Protein AF-A0A6A3RHD6-F1 (afdb_monomer)

Solvent-accessible surface area (backbone atoms only — not comparable to full-atom values): 4626 Å² total; per-residue (Å²): 86,46,68,55,15,43,50,48,28,50,60,61,60,42,48,1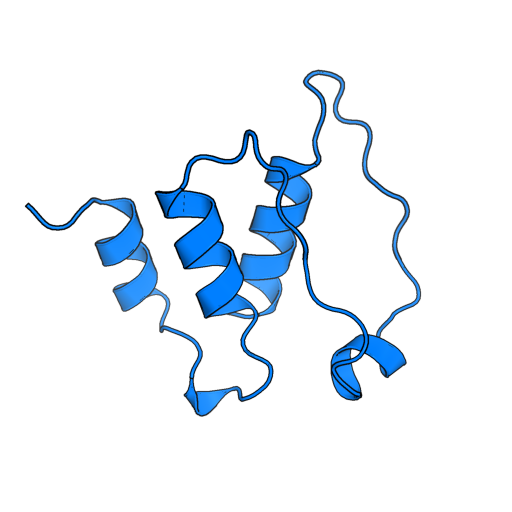02,83,62,57,72,77,75,89,71,95,47,65,68,38,43,75,70,59,77,47,70,81,64,69,60,91,83,44,57,65,67,59,45,53,52,24,54,38,18,51,38,82,56,71,87,69,31,57,52,72,73,53,48,50,49,62,69,75,49,80,128

Organism: NCBI:txid53985

Foldseek 3Di:
DLVVLLVLLQVQVQDPVRDGDPPDPPPPCLLVVVDFRDHDPPPDPLSRVLSVQCSDSPPVSRDDPVVSVDSVVDDD

Sequence (76 aa):
MYSFGVVLSELDALTPEGKKPKPFHILSDVVSGILRPRFSDECPQRIRSIGLACCQHDPARRPTAAQVVRMLEGAD

Nearest PDB structures (foldseek):
  6hh1-assembly1_A  TM=7.431E-01  e=2.343E-02  Homo sapiens
  5cf4-assembly1_A  TM=6.784E-01  e=6.224E-02  Homo sapiens
  5cf4-assembly2_B  TM=6.209E-01  e=4.059E-02  Homo sapiens
  8pqk-assembly1_A  TM=7.329E-01  e=2.386E-01  Homo sapiens
  3zep-assembly3_C  TM=6.702E-01  e=1.758E-01  Homo sapiens

Secondary structure (DSSP, 8-state):
-HHHHHHHHHHHH--TT--PPP----HHHHHTTS------SSS-HHHHHHHHHHT-SSGGGSPPHHHHHHHHH---

Radius of gyration: 12.89 Å; Cα contacts (8 Å, |Δi|>4): 69; chains: 1; bounding box: 31×33×25 Å

pLDDT: mean 81.44, std 15.31, range [42.06, 97.81]

Structure (mmCIF, N/CA/C/O backbone):
data_AF-A0A6A3RHD6-F1
#
_entry.id   AF-A0A6A3RHD6-F1
#
loop_
_atom_site.group_PDB
_atom_site.id
_atom_site.type_symbol
_atom_site.label_atom_id
_atom_site.label_alt_id
_atom_site.label_comp_id
_atom_site.label_asym_id
_atom_site.label_entity_id
_atom_site.label_seq_id
_atom_site.pdbx_PDB_ins_code
_atom_site.Cartn_x
_atom_site.Cartn_y
_atom_site.Cartn_z
_atom_site.occupancy
_atom_site.B_iso_or_equiv
_atom_site.auth_seq_id
_atom_site.auth_comp_id
_atom_site.auth_asym_id
_atom_site.auth_atom_id
_atom_site.pdbx_PDB_model_num
ATOM 1 N N . MET A 1 1 ? -1.845 2.607 -8.901 1.00 94.88 1 MET A N 1
ATOM 2 C CA . MET A 1 1 ? -1.855 1.928 -7.584 1.00 94.88 1 MET A CA 1
ATOM 3 C C . MET A 1 1 ? -0.923 2.582 -6.581 1.00 94.88 1 MET A C 1
ATOM 5 O O . MET A 1 1 ? -1.418 2.958 -5.535 1.00 94.88 1 MET A O 1
ATOM 9 N N . TYR A 1 2 ? 0.354 2.834 -6.897 1.00 92.00 2 TYR A N 1
ATOM 10 C CA . TYR A 1 2 ? 1.236 3.593 -5.989 1.00 92.00 2 TYR A CA 1
ATOM 11 C C . TYR A 1 2 ? 0.625 4.929 -5.541 1.00 92.00 2 TYR A C 1
ATOM 13 O O . TYR A 1 2 ? 0.505 5.179 -4.349 1.00 92.00 2 TYR A O 1
ATOM 21 N N . SER A 1 3 ? 0.114 5.725 -6.488 1.00 90.75 3 SER A N 1
ATOM 22 C CA . SER A 1 3 ? -0.572 6.990 -6.185 1.00 90.75 3 SER A CA 1
ATOM 23 C C . SER A 1 3 ? -1.775 6.818 -5.254 1.00 90.75 3 SER A C 1
ATOM 25 O O . SER A 1 3 ? -2.029 7.679 -4.427 1.00 90.75 3 SER A O 1
ATOM 27 N N . PHE A 1 4 ? -2.491 5.694 -5.342 1.00 94.00 4 PHE A N 1
ATOM 28 C CA . PHE A 1 4 ? -3.597 5.402 -4.430 1.00 94.00 4 PHE A CA 1
ATOM 29 C C . PHE A 1 4 ? -3.094 5.132 -3.006 1.00 94.00 4 PHE A C 1
ATOM 31 O O . PHE A 1 4 ? -3.660 5.648 -2.052 1.00 94.00 4 PHE A O 1
ATOM 38 N N . GLY A 1 5 ? -1.991 4.394 -2.852 1.00 92.62 5 GLY A N 1
ATOM 39 C CA . GLY A 1 5 ? -1.365 4.196 -1.543 1.00 92.62 5 GLY A CA 1
ATOM 40 C C . GLY A 1 5 ? -0.817 5.493 -0.929 1.00 92.62 5 GLY A C 1
ATOM 41 O O . GLY A 1 5 ? -0.906 5.666 0.283 1.00 92.62 5 GLY A O 1
ATOM 42 N N . VAL A 1 6 ? -0.331 6.431 -1.753 1.00 88.94 6 VAL A N 1
ATOM 43 C CA . VAL A 1 6 ? 0.026 7.792 -1.306 1.00 88.94 6 VAL A CA 1
ATOM 44 C C . VAL A 1 6 ? -1.209 8.528 -0.786 1.00 88.94 6 VAL A C 1
ATOM 46 O O . VAL A 1 6 ? -1.180 9.015 0.339 1.00 88.94 6 VAL A O 1
ATOM 49 N N . VAL A 1 7 ? -2.317 8.526 -1.534 1.00 89.56 7 VAL A N 1
ATOM 50 C CA . VAL A 1 7 ? -3.584 9.129 -1.081 1.00 89.56 7 VAL A CA 1
ATOM 51 C C . VAL A 1 7 ? -4.050 8.521 0.245 1.00 89.56 7 VAL A C 1
ATOM 53 O O . VAL A 1 7 ? -4.434 9.258 1.144 1.00 89.56 7 VAL A O 1
ATOM 56 N N . LEU A 1 8 ? -3.964 7.197 0.418 1.00 90.50 8 LEU A N 1
ATOM 57 C CA . LEU A 1 8 ? -4.301 6.560 1.697 1.00 90.50 8 LEU A CA 1
ATOM 58 C C . LEU A 1 8 ? -3.403 7.035 2.848 1.00 90.50 8 LEU A C 1
ATOM 60 O O . LEU A 1 8 ? -3.904 7.241 3.948 1.00 90.50 8 LEU A O 1
ATOM 64 N N . SER A 1 9 ? -2.102 7.226 2.610 1.00 87.62 9 SER A N 1
ATOM 65 C CA . SER A 1 9 ? -1.195 7.762 3.638 1.00 87.62 9 SER A CA 1
ATOM 66 C C . SER A 1 9 ? -1.464 9.229 3.967 1.00 87.62 9 SER A C 1
ATOM 68 O O . SER A 1 9 ? -1.310 9.647 5.108 1.00 87.62 9 SER A O 1
ATOM 70 N N . GLU A 1 10 ? -1.898 10.018 2.981 1.00 86.38 10 GLU A N 1
ATOM 71 C CA . GLU A 1 10 ? -2.307 11.401 3.210 1.00 86.38 10 GLU A CA 1
ATOM 72 C C . GLU A 1 10 ? -3.578 11.444 4.052 1.00 86.38 10 GLU A C 1
ATOM 74 O O . GLU A 1 10 ? -3.622 12.198 5.016 1.00 86.38 10 GLU A O 1
ATOM 79 N N . LEU A 1 11 ? -4.572 10.608 3.728 1.00 86.62 11 LEU A N 1
ATOM 80 C CA . LEU A 1 11 ? -5.817 10.491 4.488 1.00 86.62 11 LEU A CA 1
ATOM 81 C C . LEU A 1 11 ? -5.577 10.075 5.942 1.00 86.62 11 LEU A C 1
ATOM 83 O O . LEU A 1 11 ? -6.223 10.610 6.834 1.00 86.62 11 LEU A O 1
ATOM 87 N N . ASP A 1 12 ? -4.644 9.156 6.173 1.00 85.31 12 ASP A N 1
ATOM 88 C CA . ASP A 1 12 ? -4.234 8.733 7.512 1.00 85.31 12 ASP A CA 1
ATOM 89 C C . ASP A 1 12 ? -3.546 9.856 8.312 1.00 85.31 12 ASP A C 1
ATOM 91 O O . ASP A 1 12 ? -3.751 9.988 9.514 1.00 85.31 12 ASP A O 1
ATOM 95 N N . ALA A 1 13 ? -2.771 10.710 7.638 1.00 78.69 13 ALA A N 1
ATOM 96 C CA . ALA A 1 13 ? -2.100 11.852 8.254 1.00 78.69 13 ALA A CA 1
ATOM 97 C C . ALA A 1 13 ? -3.002 13.090 8.428 1.00 78.69 13 ALA A C 1
ATOM 99 O O . ALA A 1 13 ? -2.568 14.082 9.024 1.00 78.69 13 ALA A O 1
ATOM 100 N N . LEU A 1 14 ? -4.230 13.081 7.892 1.00 75.25 14 LEU A N 1
ATOM 101 C CA . LEU A 1 14 ? -5.160 14.192 8.064 1.00 75.25 14 LEU A CA 1
ATOM 102 C C . LEU A 1 14 ? -5.658 14.228 9.508 1.00 75.25 14 LEU A C 1
ATOM 104 O O . LEU A 1 14 ? -6.346 13.328 9.984 1.00 75.25 14 LEU A O 1
ATOM 108 N N . THR A 1 15 ? -5.384 15.339 10.186 1.00 63.06 15 THR A N 1
ATOM 109 C CA . THR A 1 15 ? -6.127 15.688 11.396 1.00 63.06 15 THR A CA 1
ATOM 110 C C . THR A 1 15 ? -7.577 16.036 11.023 1.00 63.06 15 THR A C 1
ATOM 112 O O . THR A 1 15 ? -7.832 16.428 9.879 1.00 63.06 1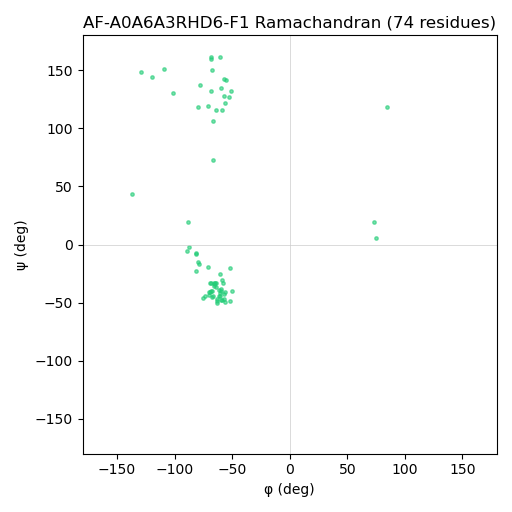5 THR A O 1
ATOM 115 N N . PRO A 1 16 ? -8.540 15.981 11.966 1.00 60.59 16 PRO A N 1
ATOM 116 C CA . PRO A 1 16 ? -9.925 16.423 11.734 1.00 60.59 16 PRO A CA 1
ATOM 117 C C . PRO A 1 16 ? -10.041 17.848 11.155 1.00 60.59 16 PRO A C 1
ATOM 119 O O . PRO A 1 16 ? -11.044 18.207 10.549 1.00 60.59 16 PRO A O 1
ATOM 122 N N . GLU A 1 17 ? -8.990 18.653 11.324 1.00 60.59 17 GLU A N 1
ATOM 123 C CA . GLU A 1 17 ? -8.853 20.037 10.865 1.00 60.59 17 GLU A CA 1
ATOM 124 C C . GLU A 1 17 ? -8.295 20.163 9.431 1.00 60.59 17 GLU A C 1
ATOM 126 O O . GLU A 1 17 ? -8.142 21.272 8.919 1.00 60.59 17 GLU A O 1
ATOM 13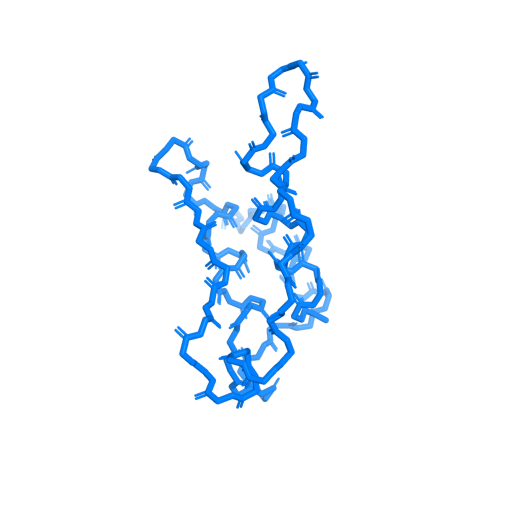1 N N . GLY A 1 18 ? -7.955 19.054 8.766 1.00 57.31 18 GLY A N 1
ATOM 132 C CA . GLY A 1 18 ? -7.545 19.040 7.360 1.00 57.31 18 GLY A CA 1
ATOM 133 C C . GLY A 1 18 ? -6.143 19.596 7.077 1.00 57.31 18 GLY A C 1
ATOM 134 O O . GLY A 1 18 ? -5.852 19.968 5.934 1.00 57.31 18 GLY A O 1
ATOM 135 N N . LYS A 1 19 ? -5.255 19.681 8.079 1.00 53.81 19 LYS A N 1
ATOM 136 C CA . LYS A 1 19 ? -3.872 20.139 7.863 1.00 53.81 19 LYS A CA 1
ATOM 137 C C . LYS A 1 19 ? -3.116 19.127 7.003 1.00 53.81 19 LYS A C 1
ATOM 139 O O . LYS A 1 19 ? -2.721 18.064 7.467 1.00 53.81 19 LYS A O 1
ATOM 144 N N . LYS A 1 20 ? -2.893 19.490 5.740 1.00 55.41 20 LYS A N 1
ATOM 145 C CA . LYS A 1 20 ? -2.097 18.696 4.803 1.00 55.41 20 LYS A CA 1
ATOM 146 C C . LYS A 1 20 ? -0.622 18.711 5.224 1.00 55.41 20 LYS A C 1
ATOM 148 O O . LYS A 1 20 ? -0.080 19.802 5.439 1.00 55.41 20 LYS A O 1
ATOM 153 N N . PRO A 1 21 ? 0.066 17.559 5.288 1.00 54.12 21 PRO A N 1
ATOM 154 C CA . PRO A 1 21 ? 1.523 17.560 5.289 1.00 54.12 21 PRO A CA 1
ATOM 155 C C . PRO A 1 21 ? 2.025 18.273 4.020 1.00 54.12 21 PRO A C 1
ATOM 157 O O . PRO A 1 21 ? 1.398 18.205 2.960 1.00 54.12 21 PRO A O 1
ATOM 160 N N . LYS A 1 22 ? 3.118 19.038 4.141 1.00 54.81 22 LYS A N 1
ATOM 161 C CA . LYS A 1 22 ? 3.657 19.838 3.029 1.00 54.81 22 LYS A CA 1
ATOM 162 C C . LYS A 1 22 ? 3.932 18.941 1.812 1.00 54.81 22 LYS A C 1
ATOM 164 O O . LYS A 1 22 ? 4.431 17.832 2.005 1.00 54.81 22 LYS A O 1
ATOM 169 N N . PRO A 1 23 ? 3.674 19.417 0.578 1.00 54.34 23 PRO A N 1
ATOM 170 C CA . PRO A 1 23 ? 4.034 18.673 -0.616 1.00 54.34 23 PRO A CA 1
ATOM 171 C C . PRO A 1 23 ? 5.544 18.441 -0.610 1.00 54.34 23 PRO A C 1
ATOM 173 O O . PRO A 1 23 ? 6.359 19.364 -0.605 1.00 54.34 23 PRO A O 1
ATOM 176 N N . PHE A 1 24 ? 5.893 17.172 -0.519 1.00 55.19 24 PHE A N 1
ATOM 177 C CA . PHE A 1 24 ? 7.250 16.696 -0.402 1.00 55.19 24 PHE A CA 1
ATOM 178 C C . PHE A 1 24 ? 7.888 16.701 -1.803 1.00 55.19 24 PHE A C 1
ATOM 180 O O . PHE A 1 24 ? 7.425 16.003 -2.703 1.00 55.19 24 PHE A O 1
ATOM 187 N N . HIS A 1 25 ? 8.954 17.484 -2.004 1.00 50.16 25 HIS A N 1
ATOM 188 C CA . HIS A 1 25 ? 9.825 17.409 -3.188 1.00 50.16 25 HIS A CA 1
ATOM 189 C C . HIS A 1 25 ? 10.574 16.061 -3.196 1.00 50.16 25 HIS A C 1
ATOM 191 O O . HIS A 1 25 ? 11.744 16.014 -2.840 1.00 50.16 25 HIS A O 1
ATOM 197 N N . ILE A 1 26 ? 9.894 14.944 -3.495 1.00 64.06 26 ILE A N 1
ATOM 198 C CA . ILE A 1 26 ?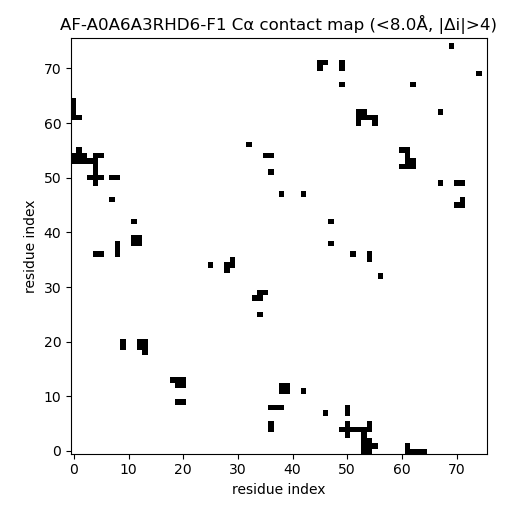 10.436 13.591 -3.253 1.00 64.06 26 ILE A CA 1
ATOM 199 C C . ILE A 1 26 ? 10.173 12.627 -4.419 1.00 64.06 26 ILE A C 1
ATOM 201 O O . ILE A 1 26 ? 9.797 11.473 -4.248 1.00 64.06 26 ILE A O 1
ATOM 205 N N . LEU A 1 27 ? 10.364 13.081 -5.656 1.00 63.38 27 LEU A N 1
ATOM 206 C CA . LEU A 1 27 ? 10.343 12.155 -6.794 1.00 63.38 27 LEU A CA 1
ATOM 207 C C . LEU A 1 27 ? 11.618 11.302 -6.838 1.00 63.38 27 LEU A C 1
ATOM 209 O O . LEU A 1 27 ? 11.521 10.087 -6.993 1.00 63.38 27 LEU A O 1
ATOM 213 N N . SER A 1 28 ? 12.797 11.902 -6.632 1.00 62.31 28 SER A N 1
ATOM 214 C CA . SER A 1 28 ? 14.078 11.180 -6.631 1.00 62.31 28 SER A CA 1
ATOM 215 C C . SER A 1 28 ? 14.138 10.106 -5.548 1.00 62.31 28 SER A C 1
ATOM 217 O O . SER A 1 28 ? 14.531 8.980 -5.844 1.00 62.31 28 SER A O 1
ATOM 219 N N . ASP A 1 29 ? 13.693 10.412 -4.325 1.00 66.00 29 ASP A N 1
ATOM 220 C CA . ASP A 1 29 ? 13.849 9.469 -3.211 1.00 66.00 29 ASP A CA 1
ATOM 221 C C . ASP A 1 29 ? 12.764 8.385 -3.211 1.00 66.00 29 ASP A C 1
ATOM 223 O O . ASP A 1 29 ? 12.974 7.292 -2.688 1.00 66.00 29 ASP A O 1
ATOM 227 N N . VAL A 1 30 ? 11.614 8.642 -3.847 1.00 72.00 30 VAL A N 1
ATOM 228 C CA . VAL A 1 30 ? 10.614 7.603 -4.144 1.00 72.00 30 VAL A CA 1
ATOM 229 C C . VAL A 1 30 ? 11.137 6.650 -5.219 1.00 72.00 30 VAL A C 1
ATOM 231 O O . VAL A 1 30 ? 11.002 5.432 -5.081 1.00 72.00 30 VAL A O 1
ATOM 234 N N . VAL A 1 31 ? 11.769 7.18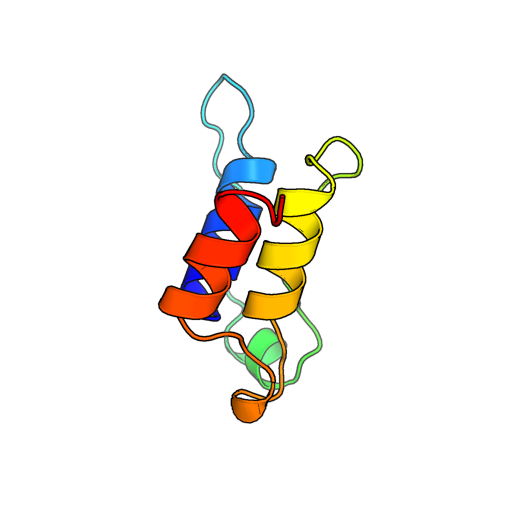7 -6.270 1.00 71.81 31 VAL A N 1
ATOM 235 C CA . VAL A 1 31 ? 12.375 6.385 -7.347 1.00 71.81 31 VAL A CA 1
ATOM 236 C C . VAL A 1 31 ? 13.588 5.600 -6.851 1.00 71.81 31 VAL A C 1
ATOM 238 O O . VAL A 1 31 ? 13.792 4.479 -7.300 1.00 71.81 31 VAL A O 1
ATOM 241 N N . SER A 1 32 ? 14.363 6.119 -5.899 1.00 74.19 32 SER A N 1
ATOM 242 C CA . SER A 1 32 ? 15.448 5.361 -5.260 1.00 74.19 32 SER A CA 1
ATOM 243 C C . SER A 1 32 ? 14.961 4.422 -4.148 1.00 74.19 32 SER A C 1
ATOM 245 O O . SER A 1 32 ? 15.736 3.619 -3.632 1.00 74.19 32 SER A O 1
ATOM 247 N N . GLY A 1 33 ? 13.680 4.498 -3.769 1.00 68.81 33 GLY A N 1
ATOM 248 C CA . GLY A 1 33 ? 13.074 3.680 -2.717 1.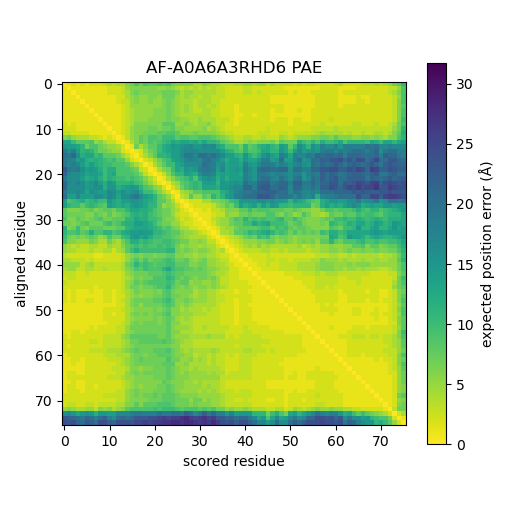00 68.81 33 GLY A CA 1
ATOM 249 C C . GLY A 1 33 ? 13.451 4.084 -1.287 1.00 68.81 33 GLY A C 1
ATOM 250 O O . GLY A 1 33 ? 13.055 3.387 -0.349 1.00 68.81 33 GLY A O 1
ATOM 251 N N . ILE A 1 34 ? 14.179 5.193 -1.125 1.00 69.62 34 ILE A N 1
ATOM 252 C CA . ILE A 1 34 ? 14.584 5.787 0.156 1.00 69.62 34 ILE A CA 1
ATOM 253 C C . ILE A 1 34 ? 13.366 6.345 0.902 1.00 69.62 34 ILE A C 1
ATOM 255 O O . ILE A 1 34 ? 13.248 6.168 2.116 1.00 69.62 34 ILE A O 1
ATOM 259 N N . LEU A 1 35 ? 12.427 6.970 0.185 1.00 69.19 35 LEU A N 1
ATOM 260 C CA . LEU A 1 35 ? 11.158 7.409 0.752 1.00 69.19 35 LEU A CA 1
ATOM 261 C C . LEU A 1 35 ? 10.034 6.438 0.383 1.00 69.19 35 LEU A C 1
ATOM 263 O O . LEU A 1 35 ? 9.801 6.142 -0.789 1.00 69.19 35 LEU A O 1
ATOM 267 N N . ARG A 1 36 ? 9.267 6.019 1.394 1.00 69.75 36 ARG A N 1
ATOM 268 C CA . ARG A 1 36 ? 7.978 5.348 1.212 1.00 69.75 36 ARG A CA 1
ATOM 269 C C . ARG A 1 36 ? 6.890 6.011 2.052 1.00 69.75 36 ARG A C 1
ATOM 271 O O . ARG A 1 36 ? 7.198 6.494 3.145 1.00 69.75 36 ARG A O 1
ATOM 278 N N . PRO A 1 37 ? 5.633 5.992 1.579 1.00 78.31 37 PRO A N 1
ATOM 279 C CA . PRO A 1 37 ? 4.479 6.377 2.377 1.00 78.31 37 PRO A CA 1
ATOM 280 C C . PRO A 1 37 ? 4.472 5.645 3.717 1.00 78.31 37 PRO A C 1
ATOM 282 O O . PRO A 1 37 ? 4.684 4.431 3.773 1.00 78.31 37 PRO A O 1
ATOM 285 N N . ARG A 1 38 ? 4.267 6.406 4.789 1.00 80.81 38 ARG A N 1
ATOM 286 C CA . ARG A 1 38 ? 4.149 5.895 6.154 1.00 80.81 38 ARG A CA 1
ATOM 287 C C . ARG A 1 38 ? 2.707 6.038 6.609 1.00 80.81 38 ARG A C 1
ATOM 289 O O . ARG A 1 38 ? 2.010 6.937 6.159 1.00 80.81 38 ARG A O 1
ATOM 296 N N . PHE A 1 39 ? 2.315 5.139 7.493 1.00 85.88 39 PHE A N 1
ATOM 297 C CA . PHE A 1 39 ? 1.021 5.143 8.153 1.00 85.88 39 PHE A CA 1
ATOM 298 C C . PHE A 1 39 ? 1.274 5.263 9.652 1.00 85.88 39 PHE A C 1
ATOM 300 O O . PHE A 1 39 ? 2.268 4.718 10.145 1.00 85.88 39 PHE A O 1
ATOM 307 N N . SER A 1 40 ? 0.399 5.988 10.330 1.00 85.94 40 SER A N 1
ATOM 308 C CA . SER A 1 40 ? 0.309 6.101 11.776 1.00 85.94 40 SER A CA 1
ATOM 309 C C . SER A 1 40 ? 0.038 4.734 12.412 1.00 85.94 40 SER A C 1
ATOM 311 O O . SER A 1 40 ? -0.392 3.783 11.742 1.00 85.94 40 SER A O 1
ATOM 313 N N . ASP A 1 41 ? 0.307 4.615 13.709 1.00 85.31 41 ASP A N 1
ATOM 314 C CA . ASP A 1 41 ? -0.006 3.388 14.444 1.00 85.31 41 ASP A CA 1
ATOM 315 C C . ASP A 1 41 ? -1.499 3.303 14.804 1.00 85.31 41 ASP A C 1
ATOM 317 O O . ASP A 1 41 ? -2.014 2.214 15.050 1.00 85.31 41 ASP A O 1
ATOM 321 N N . GLU A 1 42 ? -2.215 4.426 14.730 1.00 87.44 42 GLU A N 1
ATOM 322 C CA . GLU A 1 42 ? -3.664 4.540 14.883 1.00 87.44 42 GLU A CA 1
ATOM 323 C C . GLU A 1 42 ? -4.431 4.141 13.609 1.00 87.44 42 GLU A C 1
ATOM 325 O O . GLU A 1 42 ? -5.640 3.895 13.658 1.00 87.44 42 GLU A O 1
ATOM 330 N N . CYS A 1 43 ? -3.740 4.050 12.466 1.00 87.94 43 CYS A N 1
ATOM 331 C CA . CYS A 1 43 ? -4.321 3.645 11.193 1.00 87.94 43 CYS A CA 1
ATOM 332 C C . CYS A 1 43 ? -4.970 2.255 11.306 1.00 87.94 43 CYS A C 1
ATOM 334 O O . CYS A 1 43 ? -4.284 1.293 11.680 1.00 87.94 43 CYS A O 1
ATOM 336 N N . PRO A 1 44 ? -6.245 2.074 10.902 1.00 92.25 44 PRO A N 1
ATOM 337 C CA . PRO A 1 44 ? -6.861 0.755 10.884 1.00 92.25 44 PRO A CA 1
ATOM 338 C C . PRO A 1 44 ? -5.998 -0.244 10.108 1.00 92.25 44 PRO A C 1
ATOM 340 O O . PRO A 1 44 ? -5.656 -0.012 8.945 1.00 92.25 44 PRO A O 1
ATOM 343 N N . GLN A 1 45 ? -5.671 -1.379 10.736 1.00 91.44 45 GLN A N 1
ATOM 344 C CA . GLN A 1 45 ? -4.693 -2.344 10.215 1.00 91.44 45 GLN A CA 1
ATOM 345 C C . GLN A 1 45 ? -4.959 -2.730 8.752 1.00 91.44 45 GLN A C 1
ATOM 347 O O . GLN A 1 45 ? -4.031 -2.802 7.950 1.00 91.44 45 GLN A O 1
ATOM 352 N N . ARG A 1 46 ? -6.232 -2.912 8.380 1.00 92.69 46 ARG A N 1
ATOM 353 C CA . ARG A 1 46 ? -6.650 -3.212 7.002 1.00 92.69 46 ARG A CA 1
ATOM 354 C C . ARG A 1 46 ? -6.208 -2.125 6.015 1.00 92.69 46 ARG A C 1
ATOM 356 O O . ARG A 1 46 ? -5.628 -2.444 4.978 1.00 92.69 46 ARG A O 1
ATOM 363 N N . ILE A 1 47 ? -6.439 -0.855 6.344 1.00 93.56 47 ILE A N 1
ATOM 364 C CA . ILE A 1 47 ? -6.067 0.290 5.501 1.00 93.56 47 ILE A CA 1
ATOM 365 C C . ILE A 1 47 ? -4.548 0.402 5.399 1.00 93.56 47 ILE A C 1
ATOM 367 O O . ILE A 1 47 ? -4.025 0.514 4.289 1.00 93.56 47 ILE A O 1
ATOM 371 N N . ARG A 1 48 ? -3.833 0.259 6.522 1.00 92.75 48 ARG A N 1
ATOM 372 C CA . ARG A 1 48 ? -2.365 0.227 6.547 1.00 92.75 48 ARG A CA 1
ATOM 373 C C . ARG A 1 48 ? -1.808 -0.879 5.645 1.00 92.75 48 ARG A C 1
ATOM 375 O O . ARG A 1 48 ? -0.925 -0.618 4.830 1.00 92.75 48 ARG A O 1
ATOM 382 N N . SER A 1 49 ? -2.341 -2.100 5.722 1.00 94.12 49 SER A N 1
ATOM 383 C CA . SER A 1 49 ? -1.922 -3.220 4.866 1.00 94.12 49 SER A CA 1
ATOM 384 C C . SER A 1 49 ? -2.166 -2.948 3.378 1.00 94.12 49 SER A C 1
ATOM 386 O O . SER A 1 49 ? -1.278 -3.187 2.558 1.00 94.12 49 SER A O 1
ATOM 388 N N . ILE A 1 50 ? -3.335 -2.409 3.019 1.00 95.56 50 ILE A N 1
ATOM 389 C CA . ILE A 1 50 ? -3.669 -2.046 1.632 1.00 95.56 50 ILE A CA 1
ATOM 390 C C . ILE A 1 50 ? -2.738 -0.948 1.118 1.00 95.56 50 ILE A C 1
ATOM 392 O O . ILE A 1 50 ? -2.192 -1.062 0.018 1.00 95.56 50 ILE A O 1
ATOM 396 N N . GLY A 1 51 ? -2.527 0.099 1.915 1.00 94.44 51 GLY A N 1
ATOM 397 C CA . GLY A 1 51 ? -1.650 1.212 1.583 1.00 94.44 51 GLY A CA 1
ATOM 398 C C . GLY A 1 51 ? -0.211 0.761 1.337 1.00 94.44 51 GLY A C 1
ATOM 399 O O . GLY A 1 51 ? 0.367 1.075 0.296 1.00 94.44 51 GLY A O 1
ATOM 400 N N . LEU A 1 52 ? 0.342 -0.070 2.225 1.00 93.44 52 LEU A N 1
ATOM 401 C CA . LEU A 1 52 ? 1.683 -0.646 2.070 1.00 93.44 52 LEU A CA 1
ATOM 402 C C . LEU A 1 52 ? 1.804 -1.571 0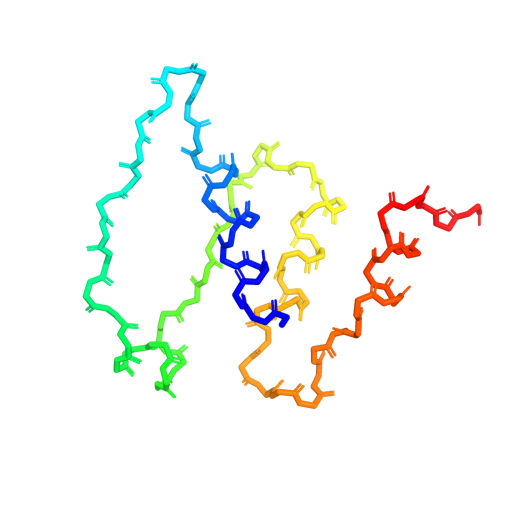.846 1.00 93.44 52 LEU A C 1
ATOM 404 O O . LEU A 1 52 ? 2.838 -1.566 0.171 1.00 93.44 52 LEU A O 1
ATOM 408 N N . ALA A 1 53 ? 0.763 -2.346 0.526 1.00 95.44 53 ALA A N 1
ATOM 409 C CA . ALA A 1 53 ? 0.727 -3.170 -0.684 1.00 95.44 53 ALA A CA 1
ATOM 410 C C . ALA A 1 53 ? 0.675 -2.308 -1.960 1.00 95.44 53 ALA A C 1
ATOM 412 O O . ALA A 1 53 ? 1.359 -2.586 -2.946 1.00 95.44 53 ALA A O 1
ATOM 413 N N . CYS A 1 54 ? -0.084 -1.212 -1.945 1.00 95.94 54 CYS A N 1
ATOM 414 C CA . CYS A 1 54 ? -0.144 -0.266 -3.059 1.00 95.94 54 CYS A CA 1
ATOM 415 C C . CYS A 1 54 ? 1.192 0.458 -3.285 1.00 95.94 54 CYS A C 1
ATOM 417 O O . CYS A 1 54 ? 1.561 0.715 -4.434 1.00 95.94 54 CYS A O 1
ATOM 419 N N . CYS A 1 55 ? 1.931 0.734 -2.208 1.00 92.62 55 CYS A N 1
ATOM 420 C CA . CYS A 1 55 ? 3.214 1.440 -2.204 1.00 92.62 55 CYS A CA 1
ATOM 421 C C . CYS A 1 55 ? 4.441 0.528 -2.383 1.00 92.62 55 CYS A C 1
ATOM 423 O O . CYS A 1 55 ? 5.565 0.923 -2.055 1.00 92.62 55 CYS A O 1
ATOM 425 N N . GLN A 1 56 ? 4.266 -0.695 -2.899 1.00 93.00 56 GLN A N 1
ATOM 426 C CA . GLN A 1 56 ? 5.406 -1.541 -3.252 1.00 93.00 56 GLN A CA 1
ATOM 427 C C . GLN A 1 56 ? 6.286 -0.848 -4.296 1.00 93.00 56 GLN A C 1
ATOM 429 O O . GLN A 1 56 ? 5.798 -0.285 -5.280 1.00 93.00 56 GLN A O 1
ATOM 434 N N . HIS A 1 57 ? 7.599 -0.887 -4.070 1.00 89.25 57 HIS A N 1
ATOM 435 C CA . HIS A 1 57 ? 8.564 -0.275 -4.977 1.00 89.25 57 HIS A CA 1
ATOM 436 C C . HIS A 1 57 ? 8.523 -0.957 -6.348 1.00 89.25 57 HIS A C 1
ATOM 438 O O . HIS A 1 57 ? 8.298 -0.285 -7.351 1.00 89.25 57 HIS A O 1
ATOM 444 N N . ASP A 1 58 ? 8.597 -2.290 -6.357 1.00 91.44 58 ASP A N 1
ATOM 445 C CA . ASP A 1 58 ? 8.371 -3.121 -7.538 1.00 91.44 58 ASP A CA 1
ATOM 446 C C . ASP A 1 58 ? 6.909 -2.986 -8.023 1.00 91.44 58 ASP A C 1
ATOM 448 O O . ASP A 1 58 ? 5.986 -3.381 -7.296 1.00 91.44 58 ASP A O 1
ATOM 452 N N . PRO A 1 59 ? 6.665 -2.439 -9.231 1.00 92.00 59 PRO A N 1
ATOM 453 C CA . PRO A 1 59 ? 5.322 -2.292 -9.779 1.00 92.00 59 PRO A CA 1
ATOM 454 C C . PRO A 1 59 ? 4.563 -3.612 -9.925 1.00 92.00 59 PRO A C 1
ATOM 456 O O . PRO A 1 59 ? 3.342 -3.600 -9.779 1.00 92.00 59 PRO A O 1
ATOM 459 N N . ALA A 1 60 ? 5.259 -4.729 -10.165 1.00 96.25 60 ALA A N 1
ATOM 460 C CA . ALA A 1 60 ? 4.642 -6.041 -10.360 1.00 96.25 60 ALA A CA 1
ATOM 461 C C . ALA A 1 60 ? 4.049 -6.622 -9.066 1.00 96.25 60 ALA A C 1
ATOM 463 O O . ALA A 1 60 ? 3.182 -7.489 -9.11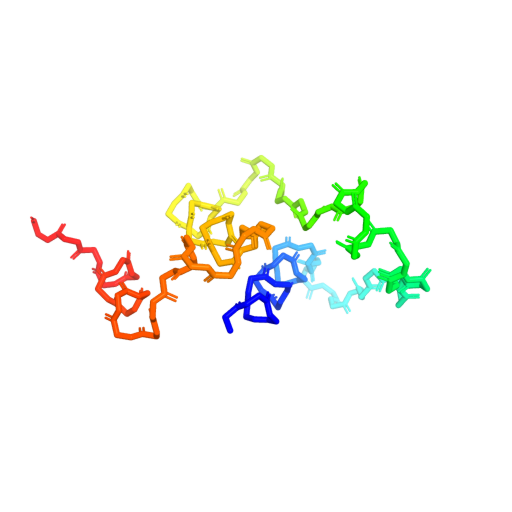6 1.00 96.25 60 ALA A O 1
ATOM 464 N N . ARG A 1 61 ? 4.484 -6.128 -7.899 1.00 95.75 61 ARG A N 1
ATOM 465 C CA . ARG A 1 61 ? 3.977 -6.555 -6.583 1.00 95.75 61 ARG A CA 1
ATOM 466 C C . ARG A 1 61 ? 2.776 -5.749 -6.099 1.00 95.75 61 ARG A C 1
ATOM 468 O O . ARG A 1 61 ? 2.234 -6.048 -5.037 1.00 95.75 61 ARG A O 1
ATOM 475 N N . ARG A 1 62 ? 2.380 -4.699 -6.822 1.00 96.94 62 ARG A N 1
ATOM 476 C CA . ARG A 1 62 ? 1.246 -3.854 -6.432 1.00 96.94 62 ARG A CA 1
ATOM 477 C C . ARG A 1 62 ? -0.064 -4.569 -6.782 1.00 96.94 62 ARG A C 1
ATOM 479 O O . ARG A 1 62 ? -0.176 -5.096 -7.888 1.00 96.94 62 ARG A O 1
ATOM 486 N N . PRO A 1 63 ? -1.076 -4.551 -5.900 1.00 97.69 63 PRO A N 1
ATOM 487 C CA . PRO A 1 63 ? -2.377 -5.121 -6.214 1.00 97.69 63 PRO A CA 1
ATOM 488 C C . PRO A 1 63 ? -3.067 -4.301 -7.305 1.00 97.69 63 PRO A C 1
ATOM 490 O O . PRO A 1 63 ? -2.896 -3.087 -7.388 1.00 97.69 63 PRO A O 1
ATOM 493 N N . THR A 1 64 ? -3.894 -4.952 -8.110 1.00 97.81 64 THR A N 1
ATOM 494 C CA . THR A 1 64 ? -4.851 -4.296 -9.008 1.00 97.81 64 THR A CA 1
ATOM 495 C C . THR A 1 64 ? -5.957 -3.600 -8.212 1.00 97.81 64 THR A C 1
ATOM 497 O O . THR A 1 64 ? -6.219 -3.941 -7.058 1.00 97.81 64 THR A O 1
ATOM 500 N N . ALA A 1 65 ? -6.671 -2.663 -8.841 1.00 96.62 65 ALA A N 1
ATOM 501 C CA . ALA A 1 65 ? -7.824 -2.017 -8.212 1.00 96.62 65 ALA A CA 1
ATOM 502 C C . ALA A 1 65 ? -8.886 -3.041 -7.762 1.00 96.62 65 ALA A C 1
ATOM 504 O O . ALA A 1 65 ? -9.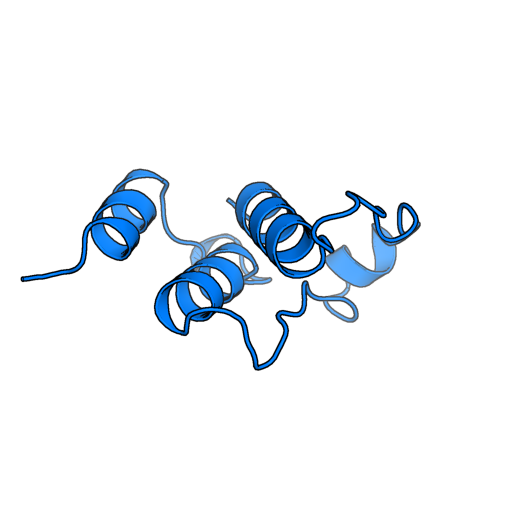387 -2.954 -6.647 1.00 96.62 65 ALA A O 1
ATOM 505 N N . ALA A 1 66 ? -9.156 -4.067 -8.576 1.00 96.75 66 ALA A N 1
ATOM 506 C CA . ALA A 1 66 ? -10.104 -5.129 -8.235 1.00 96.75 66 ALA A CA 1
ATOM 507 C C . ALA A 1 66 ? -9.660 -5.980 -7.030 1.00 96.75 66 ALA A C 1
ATOM 509 O O . ALA A 1 66 ? -10.498 -6.457 -6.270 1.00 96.75 66 ALA A O 1
ATOM 510 N N . GLN A 1 67 ? -8.353 -6.192 -6.842 1.00 96.75 67 GLN A N 1
ATOM 511 C CA . GLN A 1 67 ? -7.831 -6.844 -5.636 1.00 96.75 67 GLN A CA 1
ATOM 512 C C . GLN A 1 67 ? -7.971 -5.933 -4.414 1.00 96.75 67 GLN A C 1
ATOM 514 O O . GLN A 1 67 ? -8.379 -6.405 -3.360 1.00 96.75 67 GLN A O 1
ATOM 519 N N . VAL A 1 68 ? -7.695 -4.634 -4.559 1.00 96.56 68 VAL A N 1
ATOM 520 C CA . VAL A 1 68 ? -7.867 -3.658 -3.473 1.00 96.56 68 VAL A CA 1
ATOM 521 C C . VAL A 1 68 ? -9.316 -3.578 -3.002 1.00 96.56 68 VAL A C 1
ATOM 523 O O . VAL A 1 68 ? -9.539 -3.562 -1.799 1.00 96.56 68 VAL A O 1
ATOM 526 N N . VAL A 1 69 ? -10.291 -3.586 -3.915 1.00 95.81 69 VAL A N 1
ATOM 527 C CA . VAL A 1 69 ? -11.721 -3.617 -3.555 1.00 95.81 69 VAL A CA 1
ATOM 528 C C . VAL A 1 69 ? -12.030 -4.822 -2.662 1.00 95.81 69 VAL A C 1
ATOM 530 O O . VAL A 1 69 ? -12.533 -4.636 -1.560 1.00 95.81 69 VAL A O 1
ATOM 533 N N . ARG A 1 70 ? -11.591 -6.027 -3.048 1.00 94.94 70 ARG A N 1
ATOM 534 C CA . ARG A 1 70 ? -11.761 -7.235 -2.220 1.00 94.94 70 ARG A CA 1
ATOM 535 C C . ARG A 1 70 ? -11.088 -7.122 -0.850 1.00 94.94 70 ARG A C 1
ATOM 537 O O . ARG A 1 70 ? -11.624 -7.578 0.152 1.00 94.94 70 ARG A O 1
ATOM 544 N N . MET A 1 71 ? -9.905 -6.505 -0.789 1.00 94.06 71 MET A N 1
ATOM 545 C CA . MET A 1 71 ? -9.216 -6.261 0.483 1.00 94.06 71 MET A CA 1
ATOM 546 C C . MET A 1 71 ? -9.985 -5.273 1.377 1.00 94.06 71 MET A C 1
ATOM 548 O O . MET A 1 71 ? -9.918 -5.396 2.600 1.00 94.06 71 MET A O 1
ATOM 552 N N . LEU A 1 72 ? -10.686 -4.295 0.789 1.00 92.06 72 LEU A N 1
ATOM 553 C CA . LEU A 1 72 ? -11.483 -3.291 1.504 1.00 92.06 72 LEU A CA 1
ATOM 554 C C . LEU A 1 72 ? -12.794 -3.868 2.036 1.00 92.06 72 LEU A C 1
ATOM 556 O O . LEU A 1 72 ? -13.104 -3.651 3.208 1.00 92.06 72 LEU A O 1
ATOM 560 N N . GLU A 1 73 ? -13.515 -4.620 1.206 1.00 89.94 73 GLU A N 1
ATOM 561 C CA . GLU A 1 73 ? -14.795 -5.262 1.546 1.00 89.94 73 GLU A CA 1
ATOM 562 C C . GLU A 1 73 ? -14.639 -6.253 2.711 1.00 89.94 73 GLU A C 1
ATOM 564 O O . GLU A 1 73 ? -15.543 -6.409 3.525 1.00 89.94 73 GLU A O 1
ATOM 569 N N . GLY A 1 74 ? -13.427 -6.783 2.902 1.00 69.56 74 GLY A N 1
ATOM 570 C CA . GLY A 1 74 ? -13.148 -7.820 3.882 1.00 69.56 74 GLY A CA 1
ATOM 571 C C . GLY A 1 74 ? -13.470 -9.156 3.252 1.00 69.56 74 GLY A C 1
ATOM 572 O O . GLY A 1 74 ? -14.600 -9.391 2.848 1.00 69.56 74 GLY A O 1
ATOM 573 N N . ALA A 1 75 ? -12.463 -10.015 3.135 1.00 54.47 75 ALA A N 1
ATOM 574 C CA . ALA A 1 75 ? -12.758 -11.421 2.934 1.00 54.47 75 ALA A CA 1
ATOM 575 C C . ALA A 1 75 ? -13.652 -11.863 4.103 1.00 54.47 75 ALA A C 1
ATOM 577 O O . ALA A 1 75 ? -13.259 -11.652 5.256 1.00 54.47 75 ALA A O 1
ATOM 578 N N . ASP A 1 76 ? -14.843 -12.369 3.783 1.00 42.06 76 ASP A N 1
ATOM 579 C CA . ASP A 1 76 ? -15.628 -13.209 4.691 1.00 42.06 76 ASP A CA 1
ATOM 580 C C . ASP A 1 76 ? -14.753 -14.334 5.273 1.00 42.06 76 ASP A C 1
ATOM 582 O O . ASP A 1 76 ? -13.931 -14.907 4.510 1.00 42.06 76 ASP A O 1
#

Mean predicted aligned error: 6.58 Å

InterPro domains:
  IPR001245 Serine-threonine/tyrosine-protein kinase, catalytic domain [PF07714] (1-72)
  IPR011009 Protein kinase-like domain superfamily [SSF56112] (1-72)
  IPR051681 Serine/Threonine Kinases and Pseudokinases [PTHR44329] (1-73)